Protein AF-A0A257N616-F1 (afdb_monomer_lite)

Secondary structure (DSSP, 8-state):
-GGGGS-HHHHHHS-----TTHHHHHHHH-HHHHHHHHHHHHH----THHHHSPP-SS-HHHHHHHHHHHTT-

pLDDT: mean 91.73, std 5.71, range [70.5, 97.44]

Structure (mmCIF, N/CA/C/O backbone):
data_AF-A0A257N616-F1
#
_entry.id   AF-A0A257N616-F1
#
loop_
_atom_site.group_PDB
_atom_site.id
_atom_site.type_symbol
_atom_site.label_atom_id
_atom_site.label_alt_id
_atom_site.label_comp_id
_atom_site.label_asym_id
_atom_site.label_entity_id
_atom_site.label_seq_id
_atom_site.pdbx_PDB_ins_code
_atom_site.Cartn_x
_atom_site.Cartn_y
_atom_site.Cartn_z
_atom_site.occupancy
_atom_site.B_iso_or_equiv
_atom_site.auth_seq_id
_atom_site.auth_comp_id
_atom_site.auth_asym_id
_atom_site.auth_atom_id
_atom_site.pdbx_PDB_model_num
ATOM 1 N N . MET A 1 1 ? 3.360 3.423 21.357 1.00 70.50 1 MET A N 1
ATOM 2 C CA . MET A 1 1 ? 2.946 4.526 20.444 1.00 70.50 1 MET A CA 1
ATOM 3 C C . MET A 1 1 ? 2.055 3.948 19.356 1.00 70.50 1 MET A C 1
ATOM 5 O O . MET A 1 1 ? 2.243 2.790 19.024 1.00 70.50 1 MET A O 1
ATOM 9 N N . SER A 1 2 ? 1.090 4.688 18.802 1.00 83.00 2 SER A N 1
ATOM 10 C CA . SER A 1 2 ? 0.108 4.143 17.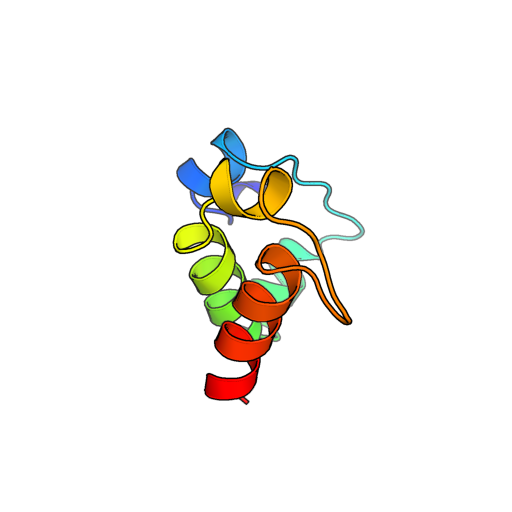838 1.00 83.00 2 SER A CA 1
ATOM 11 C C . SER A 1 2 ? 0.730 3.578 16.550 1.00 83.00 2 SER A C 1
ATOM 13 O O . SER A 1 2 ? 0.144 2.695 15.935 1.00 83.00 2 SER A O 1
ATOM 15 N N . ILE A 1 3 ? 1.967 3.957 16.218 1.00 89.50 3 ILE A N 1
ATOM 16 C CA . ILE A 1 3 ? 2.804 3.310 15.192 1.00 89.50 3 ILE A CA 1
ATOM 17 C C . ILE A 1 3 ? 2.986 1.797 15.428 1.00 89.50 3 ILE A C 1
ATOM 19 O O . ILE A 1 3 ? 3.132 1.049 14.469 1.00 89.50 3 ILE A O 1
ATOM 23 N N . GLU A 1 4 ? 2.937 1.309 16.672 1.00 91.69 4 GLU A N 1
ATOM 24 C CA . GLU A 1 4 ? 3.027 -0.128 17.005 1.00 91.69 4 GLU A CA 1
ATOM 25 C C . GLU A 1 4 ? 1.852 -0.951 16.456 1.00 91.69 4 GLU A C 1
ATOM 27 O O . GLU A 1 4 ? 1.936 -2.176 16.409 1.00 91.69 4 GLU A O 1
ATOM 32 N N . LEU A 1 5 ? 0.779 -0.293 15.999 1.00 92.25 5 LEU A N 1
ATOM 33 C CA . LEU A 1 5 ? -0.303 -0.937 15.255 1.00 92.25 5 LEU A CA 1
ATOM 34 C C . LEU A 1 5 ? 0.157 -1.440 13.875 1.00 92.25 5 LEU A C 1
ATOM 36 O O . LEU A 1 5 ? -0.483 -2.323 13.305 1.00 92.25 5 LEU A O 1
ATOM 40 N N . LEU A 1 6 ? 1.257 -0.901 13.336 1.00 93.69 6 LEU A N 1
ATOM 41 C CA . LEU A 1 6 ? 1.875 -1.383 12.105 1.00 93.69 6 LEU A CA 1
ATOM 42 C C . LE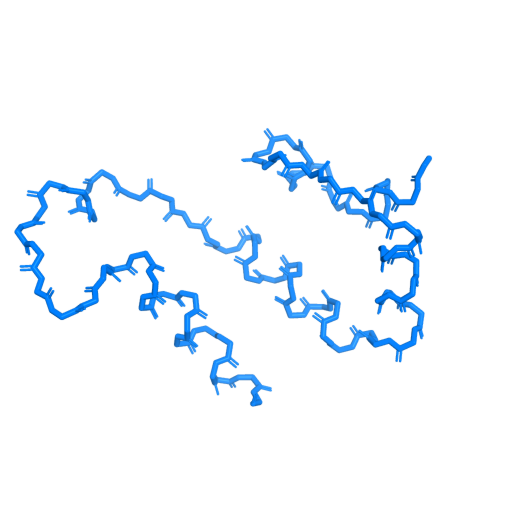U A 1 6 ? 2.691 -2.651 12.363 1.00 93.69 6 LEU A C 1
ATOM 44 O O . LEU A 1 6 ? 3.464 -2.745 13.324 1.00 93.69 6 LEU A O 1
ATOM 48 N N . GLN A 1 7 ? 2.585 -3.598 11.430 1.00 93.44 7 GLN A N 1
ATOM 49 C CA . GLN A 1 7 ? 3.402 -4.809 11.423 1.00 93.44 7 GLN A CA 1
ATOM 50 C C . GLN A 1 7 ? 4.896 -4.461 11.473 1.00 93.44 7 GLN A C 1
ATOM 52 O O . GLN A 1 7 ? 5.346 -3.502 10.843 1.00 93.44 7 GLN A O 1
ATOM 57 N N . GLU A 1 8 ? 5.673 -5.260 12.205 1.00 93.50 8 GLU A N 1
ATOM 58 C CA . GLU A 1 8 ? 7.113 -5.042 12.396 1.00 93.50 8 GLU A CA 1
ATOM 59 C C . GLU A 1 8 ? 7.862 -4.912 11.069 1.00 93.50 8 GLU A C 1
ATOM 61 O O . GLU A 1 8 ? 8.609 -3.957 10.886 1.00 93.50 8 GLU A O 1
ATOM 66 N N . SER A 1 9 ? 7.540 -5.757 10.086 1.00 94.06 9 SER A N 1
ATOM 67 C CA . SER A 1 9 ? 8.130 -5.681 8.749 1.00 94.06 9 SER A CA 1
ATOM 68 C C . SER A 1 9 ? 7.930 -4.324 8.073 1.00 94.06 9 SER A C 1
ATOM 70 O O . SER A 1 9 ? 8.791 -3.890 7.317 1.00 94.06 9 SER A O 1
ATOM 72 N N . ILE A 1 10 ? 6.817 -3.626 8.313 1.00 95.06 10 ILE A N 1
ATOM 73 C CA . ILE A 1 10 ? 6.617 -2.281 7.759 1.00 95.06 10 ILE A CA 1
ATOM 74 C C . ILE A 1 10 ? 7.513 -1.285 8.498 1.00 95.06 10 ILE A C 1
ATOM 76 O O . ILE A 1 10 ? 8.191 -0.486 7.865 1.00 95.06 10 ILE A O 1
ATOM 80 N N . ARG A 1 11 ? 7.585 -1.368 9.827 1.00 94.75 11 ARG A N 1
ATOM 81 C CA . ARG A 1 11 ? 8.416 -0.466 10.640 1.00 94.75 11 ARG A CA 1
ATOM 82 C C . ARG A 1 11 ? 9.918 -0.642 10.397 1.00 94.75 11 ARG A C 1
ATOM 84 O O . ARG A 1 11 ? 10.670 0.304 10.586 1.00 94.75 11 ARG A O 1
ATOM 91 N N . GLU A 1 12 ? 10.350 -1.827 9.977 1.00 95.31 12 GLU A N 1
ATOM 92 C CA . GLU A 1 12 ? 11.748 -2.105 9.623 1.00 95.31 12 GLU A CA 1
ATOM 93 C C . GLU A 1 12 ? 12.118 -1.645 8.207 1.00 95.31 12 GLU A C 1
ATOM 95 O O . GLU A 1 12 ? 13.267 -1.283 7.959 1.00 95.31 12 GLU A O 1
ATOM 100 N N . ASN A 1 13 ? 11.167 -1.676 7.267 1.00 94.75 13 ASN A N 1
ATOM 101 C CA . ASN A 1 13 ? 11.427 -1.379 5.853 1.00 94.75 13 ASN A CA 1
ATOM 102 C C . ASN A 1 13 ? 11.030 0.047 5.436 1.00 94.75 13 ASN A C 1
ATOM 104 O O . ASN A 1 13 ? 11.429 0.491 4.359 1.00 94.75 13 ASN A O 1
ATOM 108 N N . TYR A 1 14 ? 10.257 0.757 6.260 1.00 94.75 14 TYR A N 1
ATOM 109 C CA . TYR A 1 14 ? 9.776 2.107 5.983 1.00 94.75 14 TYR A CA 1
ATOM 110 C C . TYR A 1 14 ? 10.026 3.042 7.157 1.00 94.75 14 TYR A C 1
ATOM 112 O O . TYR A 1 14 ? 9.920 2.668 8.323 1.00 94.75 14 TYR A O 1
ATOM 120 N N . GLU A 1 15 ? 10.273 4.305 6.830 1.00 94.69 15 GLU A N 1
ATOM 121 C CA . GLU A 1 15 ? 10.248 5.381 7.806 1.00 94.69 15 GLU A CA 1
ATOM 122 C C . GLU A 1 15 ? 8.796 5.818 8.031 1.00 94.69 15 GLU A C 1
ATOM 124 O O . GLU A 1 15 ? 8.115 6.259 7.102 1.00 94.69 15 GLU A O 1
ATOM 129 N N . VAL A 1 16 ? 8.307 5.669 9.262 1.00 93.88 16 VAL A N 1
ATOM 130 C CA . VAL A 1 16 ? 6.918 5.971 9.616 1.00 93.88 16 VAL A CA 1
ATOM 131 C C . VAL A 1 16 ? 6.874 7.182 10.530 1.00 93.88 16 VAL A C 1
ATOM 133 O O . VAL A 1 16 ? 7.416 7.163 11.634 1.00 93.88 16 VAL A O 1
ATOM 136 N N . HIS A 1 17 ? 6.141 8.202 10.092 1.00 93.06 17 HIS A N 1
ATOM 137 C CA . HIS A 1 17 ? 5.824 9.381 10.888 1.00 93.06 17 HIS A CA 1
ATOM 138 C C . HIS A 1 17 ? 4.324 9.434 11.128 1.00 93.06 17 HIS A C 1
ATOM 140 O O . HIS A 1 17 ? 3.533 9.454 10.187 1.00 93.06 17 HIS A O 1
ATOM 146 N N . GLU A 1 18 ? 3.929 9.466 12.394 1.00 91.56 18 GLU A N 1
ATOM 147 C CA . GLU A 1 18 ? 2.531 9.583 12.789 1.00 91.56 18 GLU A CA 1
ATOM 148 C C . GLU A 1 18 ? 2.242 10.996 13.295 1.00 91.56 18 GLU A C 1
ATOM 150 O O . GLU A 1 18 ? 3.013 11.570 14.064 1.00 91.56 18 GLU A O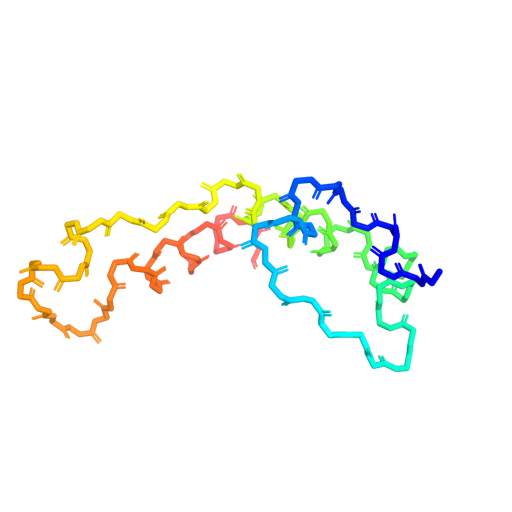 1
ATOM 155 N N . TRP A 1 19 ? 1.096 11.544 12.895 1.00 93.94 19 TRP A N 1
ATOM 156 C CA . TRP A 1 19 ? 0.617 12.839 13.358 1.00 93.94 19 TRP A CA 1
ATOM 157 C C . TRP A 1 19 ? -0.805 12.706 13.898 1.00 93.94 19 TRP A C 1
ATOM 159 O O . TRP A 1 19 ? -1.660 12.116 13.241 1.00 93.94 19 TRP A O 1
ATOM 169 N N . LYS A 1 20 ? -1.070 13.274 15.082 1.00 92.81 20 LYS A N 1
ATOM 170 C CA . LYS A 1 20 ? -2.408 13.318 15.710 1.00 92.81 20 LYS A CA 1
ATOM 171 C C . LYS A 1 20 ? -3.131 11.956 15.760 1.00 92.81 20 LYS A C 1
ATOM 173 O O . LYS A 1 20 ? -4.316 11.892 15.454 1.00 92.81 20 LYS A O 1
ATOM 178 N N . HIS A 1 21 ? -2.444 10.880 16.153 1.00 91.81 21 HIS A N 1
ATOM 179 C CA . HIS A 1 21 ? -3.049 9.545 16.288 1.00 91.81 21 HIS A CA 1
ATOM 180 C C . HIS A 1 21 ? -3.591 8.952 14.979 1.00 91.81 21 HIS A C 1
ATOM 182 O O . HIS A 1 21 ? -4.495 8.117 15.011 1.00 91.81 21 HIS A O 1
ATOM 188 N N . SER A 1 22 ? -3.028 9.336 13.826 1.00 93.12 22 SER A N 1
ATOM 189 C CA . SER A 1 22 ? -3.503 8.892 12.507 1.00 93.12 22 SER A CA 1
ATOM 190 C C . SER A 1 22 ? -3.599 7.370 12.369 1.00 93.12 22 SER A C 1
ATOM 192 O O . SER A 1 22 ? -4.577 6.886 11.812 1.00 93.12 22 SER A O 1
ATOM 194 N N . CYS A 1 23 ? -2.647 6.603 12.915 1.00 93.94 23 CYS A N 1
ATOM 195 C CA . CYS A 1 23 ? -2.697 5.136 12.860 1.00 93.94 23 CYS A CA 1
ATOM 196 C C . CYS A 1 23 ? -3.896 4.555 13.625 1.00 93.94 23 CYS A C 1
ATOM 198 O O . CYS A 1 23 ? -4.500 3.590 13.171 1.00 93.94 23 CYS A O 1
ATOM 200 N N . ALA A 1 24 ? -4.256 5.139 14.772 1.00 94.50 24 ALA A N 1
ATOM 201 C CA . ALA A 1 24 ? -5.411 4.688 15.543 1.00 94.50 24 ALA A CA 1
ATOM 202 C C . ALA A 1 24 ? -6.724 5.053 14.837 1.00 94.50 24 ALA A C 1
ATOM 204 O O . ALA A 1 24 ? -7.594 4.201 14.715 1.00 94.50 24 ALA A O 1
ATOM 205 N N . ILE A 1 25 ? -6.829 6.282 14.316 1.00 94.81 25 ILE A N 1
ATOM 206 C CA . ILE A 1 25 ? -8.006 6.742 13.560 1.00 94.81 25 ILE A CA 1
ATOM 207 C C . ILE A 1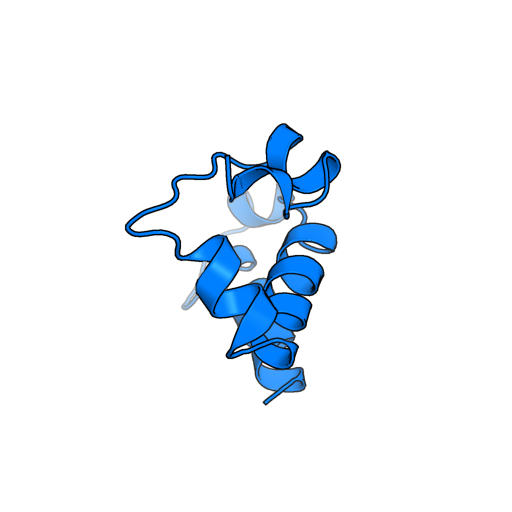 25 ? -8.220 5.864 12.327 1.00 94.81 25 ILE A C 1
ATOM 209 O O . ILE A 1 25 ? -9.310 5.346 12.133 1.00 94.81 25 ILE A O 1
ATOM 213 N N . LEU A 1 26 ? -7.180 5.646 11.516 1.00 95.19 26 LEU A N 1
ATOM 214 C CA . LEU A 1 26 ? -7.297 4.807 10.323 1.00 95.19 26 LEU A CA 1
ATOM 215 C C . LEU A 1 26 ? -7.715 3.380 10.684 1.00 95.19 26 LEU A C 1
ATOM 217 O O . LEU A 1 26 ? -8.619 2.842 10.067 1.00 95.19 26 LEU A O 1
ATOM 221 N N . LYS A 1 27 ? -7.107 2.773 11.705 1.00 95.62 27 LYS A N 1
ATOM 222 C CA . LYS A 1 27 ? -7.433 1.397 12.089 1.00 95.62 27 LYS A CA 1
ATOM 223 C C . LYS A 1 27 ? -8.872 1.226 12.592 1.00 95.62 27 LYS A C 1
ATOM 225 O O . LYS A 1 27 ? -9.467 0.185 12.325 1.00 95.62 27 LYS A O 1
ATOM 230 N N . GLU A 1 28 ? -9.389 2.180 13.362 1.00 96.56 28 GLU A N 1
ATOM 231 C CA . GLU A 1 28 ? -10.698 2.053 14.016 1.00 96.56 28 GLU A CA 1
ATOM 232 C C . GLU A 1 28 ? -11.843 2.622 13.160 1.00 96.56 28 GLU A C 1
ATOM 234 O O . GLU A 1 28 ? -12.882 1.976 13.040 1.00 96.56 28 GLU A O 1
ATOM 239 N N . ASP A 1 29 ? -11.648 3.784 12.525 1.00 97.44 29 ASP A N 1
ATOM 240 C CA . ASP A 1 29 ? -12.697 4.479 11.764 1.00 97.44 29 ASP A CA 1
ATOM 241 C C . ASP A 1 29 ? -12.705 4.091 10.271 1.00 97.44 29 ASP A C 1
ATOM 243 O O . ASP A 1 29 ? -13.751 4.173 9.627 1.00 97.44 29 ASP A O 1
ATOM 247 N N . PHE A 1 30 ? -11.560 3.654 9.725 1.00 96.50 30 PHE A N 1
ATOM 248 C CA . PHE A 1 30 ? -11.354 3.338 8.299 1.00 96.50 30 PHE A CA 1
ATOM 249 C C . PHE A 1 30 ? -10.644 1.982 8.102 1.00 96.50 30 PHE A C 1
ATOM 251 O O . PHE A 1 30 ? -9.553 1.911 7.524 1.00 96.50 30 PHE A O 1
ATOM 258 N N . PRO A 1 31 ? -11.201 0.879 8.641 1.00 96.12 31 PRO A N 1
ATOM 259 C CA . PRO A 1 31 ? -10.507 -0.405 8.701 1.00 96.12 31 PRO A CA 1
ATOM 260 C C . PRO A 1 31 ? -10.198 -1.008 7.321 1.00 96.12 31 PRO A C 1
ATOM 262 O O . PRO A 1 31 ? -9.219 -1.749 7.200 1.00 96.12 31 PRO A O 1
ATOM 265 N N . GLU A 1 32 ? -10.996 -0.700 6.293 1.00 96.25 32 GLU A N 1
ATOM 266 C CA . GLU A 1 32 ? -10.768 -1.163 4.917 1.00 96.25 32 GLU A CA 1
ATOM 267 C C . GLU A 1 32 ? -9.577 -0.426 4.291 1.00 96.25 32 GLU A C 1
ATOM 269 O O . GLU A 1 32 ? -8.619 -1.059 3.847 1.00 96.25 32 GLU A O 1
ATOM 274 N N . GLU A 1 33 ? -9.553 0.904 4.380 1.00 95.69 33 GLU A N 1
ATOM 275 C CA . GLU A 1 33 ? -8.446 1.730 3.898 1.00 95.69 33 GLU A CA 1
ATOM 276 C C . GLU A 1 33 ? -7.154 1.440 4.667 1.00 95.69 33 GLU A C 1
ATOM 278 O O . GLU A 1 33 ? -6.066 1.389 4.088 1.00 95.69 33 GLU A O 1
ATOM 283 N N . TRP A 1 34 ? -7.254 1.197 5.977 1.00 95.88 34 TRP A N 1
ATOM 284 C CA . TRP A 1 34 ? -6.132 0.719 6.776 1.00 95.88 34 TRP A CA 1
ATOM 285 C C . TRP A 1 34 ? -5.597 -0.609 6.236 1.00 95.88 34 TRP A C 1
ATOM 287 O O . TRP A 1 34 ? -4.390 -0.736 6.019 1.00 95.88 34 TRP A O 1
ATOM 297 N N . ALA A 1 35 ? -6.468 -1.588 5.979 1.00 96.00 35 ALA A N 1
ATOM 298 C CA . ALA A 1 35 ? -6.059 -2.874 5.424 1.00 96.00 35 ALA A CA 1
ATOM 299 C C . ALA A 1 35 ? -5.378 -2.714 4.055 1.00 96.00 35 ALA A C 1
ATOM 301 O O . ALA A 1 35 ? -4.346 -3.349 3.818 1.00 96.00 35 ALA A O 1
ATOM 302 N N . ASP A 1 36 ? -5.878 -1.827 3.197 1.00 96.62 36 ASP A N 1
ATOM 303 C CA . ASP A 1 36 ? -5.294 -1.552 1.884 1.00 96.62 36 ASP A CA 1
ATOM 304 C C . ASP A 1 36 ? -3.909 -0.910 1.975 1.00 96.62 36 ASP A C 1
ATOM 306 O O . ASP A 1 36 ? -2.984 -1.353 1.283 1.00 96.62 36 ASP A O 1
ATOM 310 N N . ILE A 1 37 ? -3.719 0.054 2.884 1.00 95.12 37 ILE A N 1
ATOM 311 C CA . ILE A 1 37 ? -2.410 0.666 3.162 1.00 95.12 37 ILE A CA 1
ATOM 312 C C . ILE A 1 37 ? -1.409 -0.398 3.630 1.00 95.12 37 ILE A C 1
ATOM 314 O O . ILE A 1 37 ? -0.300 -0.496 3.098 1.00 95.12 37 ILE A O 1
ATOM 318 N N . ILE A 1 38 ? -1.785 -1.236 4.600 1.00 95.56 38 ILE A N 1
ATOM 319 C CA . ILE A 1 38 ? -0.912 -2.313 5.092 1.00 95.56 38 ILE A CA 1
ATOM 320 C C . ILE A 1 38 ? -0.587 -3.300 3.971 1.00 95.56 38 ILE A C 1
ATOM 322 O O . ILE A 1 38 ? 0.560 -3.738 3.831 1.00 95.56 38 ILE A O 1
ATOM 326 N N . SER A 1 39 ? -1.578 -3.632 3.148 1.00 96.31 39 SER A N 1
ATOM 327 C CA . SER A 1 39 ? -1.444 -4.588 2.056 1.00 96.31 39 SER A CA 1
ATOM 328 C C . SER A 1 39 ? -0.490 -4.082 0.971 1.00 96.31 39 SER A C 1
ATOM 330 O O . SER A 1 39 ? 0.459 -4.790 0.610 1.00 96.31 39 SER A O 1
ATOM 332 N N . VAL A 1 40 ? -0.651 -2.834 0.509 1.00 96.25 40 VAL A N 1
ATOM 333 C CA . VAL A 1 40 ? 0.226 -2.257 -0.521 1.00 96.25 40 VAL A CA 1
ATOM 334 C C . VAL A 1 40 ? 1.659 -2.113 -0.013 1.00 96.25 40 VAL A C 1
ATOM 336 O O . VAL A 1 40 ? 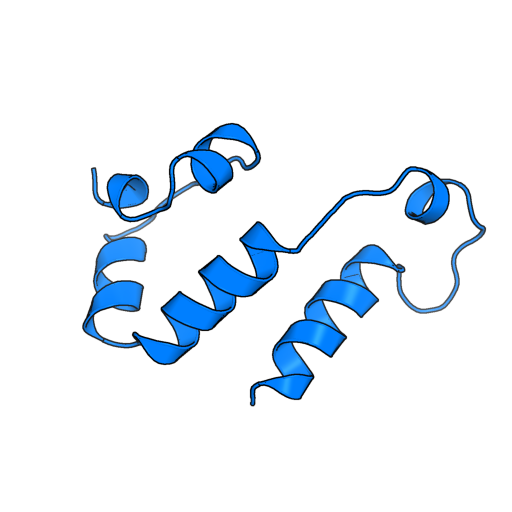2.585 -2.537 -0.704 1.00 96.25 40 VAL A O 1
ATOM 339 N N . LEU A 1 41 ? 1.864 -1.636 1.221 1.00 95.50 41 LEU A N 1
ATOM 340 C CA . LEU A 1 41 ? 3.198 -1.513 1.822 1.00 95.50 41 LEU A CA 1
ATOM 341 C C . LEU A 1 41 ? 3.868 -2.880 2.022 1.00 95.50 41 LEU A C 1
ATOM 343 O O . LEU A 1 41 ? 5.079 -3.018 1.838 1.00 95.50 41 LEU A O 1
ATOM 347 N N . SER A 1 42 ? 3.091 -3.916 2.337 1.00 94.56 42 SER A N 1
ATOM 348 C CA . SER A 1 42 ? 3.605 -5.282 2.487 1.00 94.56 42 SER A CA 1
ATOM 349 C C . SER A 1 42 ? 4.027 -5.906 1.154 1.00 94.56 42 SER A C 1
ATOM 351 O O . SER A 1 42 ? 4.987 -6.686 1.108 1.00 94.56 42 SER A O 1
ATOM 353 N N . LYS A 1 43 ? 3.328 -5.584 0.058 1.00 94.50 43 LYS A N 1
ATOM 354 C CA . LYS A 1 43 ? 3.604 -6.124 -1.285 1.00 94.50 43 LYS A CA 1
ATOM 355 C C . LYS A 1 43 ? 4.608 -5.302 -2.082 1.00 94.50 43 LYS A C 1
ATOM 357 O O . LYS A 1 43 ? 5.280 -5.860 -2.948 1.00 94.50 43 LYS A O 1
ATOM 362 N N . PHE A 1 44 ? 4.731 -4.017 -1.786 1.00 94.75 44 PHE A N 1
ATOM 363 C CA . PHE A 1 44 ? 5.633 -3.118 -2.479 1.00 94.75 44 PHE A CA 1
ATOM 364 C C . PHE A 1 44 ? 7.091 -3.591 -2.392 1.00 94.75 44 PHE A C 1
ATOM 366 O O . PHE A 1 44 ? 7.585 -3.982 -1.331 1.00 94.75 44 PHE A O 1
ATOM 373 N N . ARG A 1 45 ? 7.798 -3.563 -3.523 1.00 91.75 45 ARG A N 1
ATOM 374 C CA . ARG A 1 45 ? 9.226 -3.886 -3.617 1.00 91.75 45 ARG A CA 1
ATOM 375 C C . ARG A 1 45 ? 9.908 -2.897 -4.545 1.00 91.75 45 ARG A C 1
ATOM 377 O O . ARG A 1 45 ? 9.454 -2.678 -5.662 1.00 91.75 45 ARG A O 1
ATOM 384 N N . PHE A 1 46 ? 11.020 -2.329 -4.088 1.00 89.31 46 PHE A N 1
ATOM 385 C CA . PHE A 1 46 ? 11.782 -1.363 -4.867 1.00 89.31 46 PHE A CA 1
ATOM 386 C C . PHE A 1 46 ? 12.855 -2.065 -5.703 1.00 89.31 46 PHE A C 1
ATOM 388 O O . PHE A 1 46 ? 13.927 -2.420 -5.211 1.00 89.31 46 PHE A O 1
ATOM 395 N N . TYR A 1 47 ? 12.554 -2.300 -6.978 1.00 90.56 47 TYR A N 1
ATOM 396 C CA . TYR A 1 47 ? 13.472 -2.984 -7.883 1.00 90.56 47 TYR A CA 1
ATOM 397 C C . TYR A 1 47 ? 14.439 -2.006 -8.551 1.00 90.56 47 TYR A C 1
ATOM 399 O O . TYR A 1 47 ? 14.043 -0.958 -9.054 1.00 90.56 47 TYR A O 1
ATOM 407 N N . ARG A 1 48 ? 15.716 -2.398 -8.655 1.00 89.62 48 ARG A N 1
ATOM 408 C CA . ARG A 1 48 ? 16.748 -1.632 -9.380 1.00 89.62 48 ARG A CA 1
ATOM 409 C C . ARG A 1 48 ? 16.328 -1.305 -10.816 1.00 89.62 48 ARG A C 1
ATOM 411 O O . ARG A 1 48 ? 16.589 -0.202 -11.287 1.00 89.62 48 ARG A O 1
ATOM 418 N N . SER A 1 49 ? 15.677 -2.252 -11.492 1.00 89.00 49 SER A N 1
ATOM 419 C CA . SER A 1 49 ? 15.207 -2.097 -12.872 1.00 89.00 49 SER A CA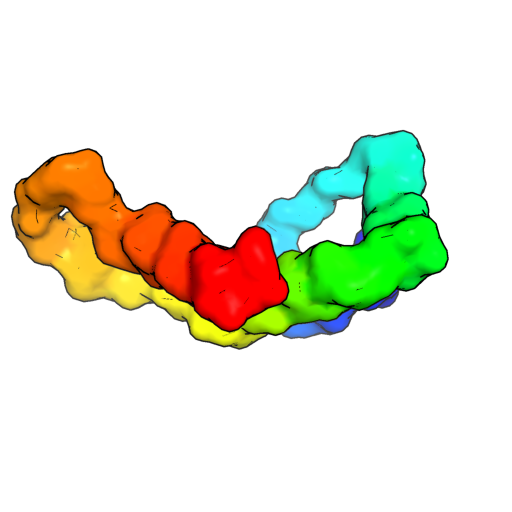 1
ATOM 420 C C . SER A 1 49 ? 14.266 -0.906 -13.048 1.00 89.00 49 SER A C 1
ATOM 422 O O . SER A 1 49 ? 14.309 -0.258 -14.088 1.00 89.00 49 SER A O 1
ATOM 424 N N . TRP A 1 50 ? 13.480 -0.563 -12.024 1.00 89.38 50 TRP A N 1
ATOM 425 C CA . TRP A 1 50 ? 12.547 0.566 -12.060 1.00 89.38 50 TRP A CA 1
ATOM 426 C C . TRP A 1 50 ? 13.249 1.929 -12.063 1.00 89.38 50 TRP A C 1
ATOM 428 O O . TRP A 1 50 ? 12.627 2.935 -12.388 1.00 89.38 50 TRP A O 1
ATOM 438 N N . ILE A 1 51 ? 14.537 1.957 -11.708 1.00 85.81 51 ILE A N 1
ATOM 439 C CA . ILE A 1 51 ? 15.386 3.153 -11.709 1.00 85.81 51 ILE A CA 1
ATOM 440 C C . ILE A 1 51 ? 16.241 3.200 -12.976 1.00 85.81 51 ILE A C 1
ATOM 442 O O . ILE A 1 51 ? 16.442 4.261 -13.557 1.00 85.81 51 ILE A O 1
ATOM 446 N N . THR A 1 52 ? 16.795 2.054 -13.381 1.00 87.69 52 THR A N 1
ATOM 447 C CA . THR A 1 52 ? 17.766 1.989 -14.482 1.00 87.69 52 THR A CA 1
ATOM 448 C C . THR A 1 52 ? 17.117 2.020 -15.858 1.00 87.69 52 THR A C 1
ATOM 450 O O . THR A 1 52 ? 17.777 2.398 -16.823 1.00 87.69 52 THR A O 1
ATOM 453 N N . ASN A 1 53 ? 15.855 1.599 -15.973 1.00 81.56 53 ASN A N 1
ATOM 454 C CA . ASN A 1 53 ? 15.133 1.674 -17.236 1.00 81.56 53 ASN A CA 1
ATOM 455 C C . ASN A 1 53 ? 14.765 3.134 -17.546 1.00 81.56 53 ASN A C 1
ATOM 457 O O . ASN A 1 53 ? 14.315 3.847 -16.646 1.00 81.56 53 ASN A O 1
ATOM 461 N N . PRO A 1 54 ? 14.931 3.593 -18.801 1.00 75.50 54 PRO A N 1
ATOM 462 C CA . PRO A 1 54 ? 14.553 4.946 -19.186 1.00 75.50 54 PRO A CA 1
ATOM 463 C C . PRO A 1 54 ? 13.066 5.179 -18.904 1.00 75.50 54 PRO A C 1
ATOM 465 O O . PRO A 1 54 ? 12.211 4.360 -19.245 1.00 75.50 54 PRO A O 1
ATOM 468 N N . GLY A 1 55 ? 12.778 6.294 -18.236 1.00 71.38 55 GLY A N 1
ATOM 469 C CA . GLY A 1 55 ? 11.423 6.672 -17.854 1.00 71.38 55 GLY A CA 1
ATOM 470 C C . GLY A 1 55 ? 10.566 7.143 -19.033 1.00 71.38 55 GLY A C 1
ATOM 471 O O . GLY A 1 55 ? 11.053 7.416 -20.128 1.00 71.38 55 GLY A O 1
ATOM 472 N N . GLY A 1 56 ? 9.267 7.273 -18.766 1.00 78.25 56 GLY A N 1
ATOM 473 C CA . GLY A 1 56 ? 8.273 7.877 -19.653 1.00 78.25 56 GLY A CA 1
ATOM 474 C C . GLY A 1 56 ? 7.346 8.800 -18.859 1.00 78.25 56 GLY A C 1
ATOM 475 O O . GLY A 1 56 ? 7.807 9.606 -18.058 1.00 78.25 56 GLY A O 1
ATOM 476 N N . ARG A 1 57 ? 6.025 8.669 -19.038 1.00 80.94 57 ARG A N 1
ATOM 477 C CA . ARG A 1 57 ? 5.028 9.516 -18.351 1.00 80.94 57 ARG A CA 1
ATOM 478 C C . ARG A 1 57 ? 4.984 9.318 -16.826 1.00 80.94 57 ARG A C 1
ATOM 480 O O . ARG A 1 57 ? 4.791 10.288 -16.102 1.00 80.94 57 ARG A O 1
ATOM 487 N N . LYS A 1 58 ? 5.109 8.078 -16.339 1.00 84.00 58 LYS A N 1
ATOM 488 C CA . LYS A 1 58 ? 5.032 7.709 -14.912 1.00 84.00 58 LYS A CA 1
ATOM 489 C C . LYS A 1 58 ? 6.086 6.641 -14.598 1.00 84.00 58 LYS A C 1
ATOM 491 O O . LYS A 1 58 ? 6.412 5.835 -15.465 1.00 84.00 58 LYS A O 1
ATOM 496 N N . SER A 1 59 ? 6.653 6.675 -13.392 1.00 87.94 59 SER A N 1
ATOM 497 C CA . SER A 1 59 ? 7.603 5.657 -12.933 1.00 87.94 59 SER A CA 1
ATOM 498 C C . SER A 1 59 ? 6.879 4.342 -12.634 1.00 87.94 59 SER A C 1
ATOM 500 O O . SER A 1 59 ? 5.735 4.349 -12.181 1.00 87.94 59 SER A O 1
ATOM 502 N N . GLN A 1 60 ? 7.567 3.214 -12.821 1.00 89.75 60 GLN A N 1
ATOM 503 C CA . GLN A 1 60 ? 7.021 1.886 -12.494 1.00 89.75 60 GLN A CA 1
ATOM 504 C C . GLN A 1 60 ? 6.672 1.763 -11.001 1.00 89.75 60 GLN A C 1
ATOM 506 O O . GLN A 1 60 ? 5.730 1.073 -10.630 1.00 89.75 60 GLN A O 1
ATOM 511 N N . LEU A 1 61 ? 7.393 2.511 -10.157 1.00 90.81 61 LEU A N 1
ATOM 512 C CA . LEU A 1 61 ? 7.086 2.714 -8.744 1.00 90.81 61 LEU A CA 1
ATOM 513 C C . LEU A 1 61 ? 5.656 3.235 -8.539 1.00 90.81 61 LEU A C 1
ATOM 515 O O . LEU A 1 61 ? 4.863 2.622 -7.829 1.00 90.81 61 LEU A O 1
ATOM 519 N N . SER A 1 62 ? 5.346 4.387 -9.139 1.00 91.19 62 SER A N 1
ATOM 520 C CA . SER A 1 62 ? 4.039 5.025 -8.989 1.00 91.19 62 SER A CA 1
ATOM 521 C C . SER A 1 62 ? 2.942 4.212 -9.669 1.00 91.19 62 SER A C 1
ATOM 523 O O . SER A 1 62 ? 1.841 4.126 -9.147 1.00 91.19 62 SER A O 1
ATOM 525 N N . GLU A 1 63 ? 3.238 3.594 -10.812 1.00 93.12 63 GLU A N 1
ATOM 526 C CA . GLU A 1 63 ? 2.293 2.724 -11.515 1.00 93.12 63 GLU A CA 1
ATOM 527 C C . GLU A 1 63 ? 1.902 1.495 -10.685 1.00 93.12 63 GLU A C 1
ATOM 529 O O . GLU A 1 63 ? 0.728 1.128 -10.676 1.00 93.12 63 GLU A O 1
ATOM 534 N N . PHE A 1 64 ? 2.847 0.898 -9.948 1.00 94.62 64 PHE A N 1
ATOM 535 C CA . PHE A 1 64 ? 2.554 -0.210 -9.039 1.00 94.62 64 PHE A CA 1
ATOM 536 C C . PHE A 1 64 ? 1.568 0.206 -7.945 1.00 94.62 64 PHE A C 1
ATOM 538 O O . PHE A 1 64 ? 0.559 -0.466 -7.765 1.00 94.62 64 PHE A O 1
ATOM 545 N N . ILE A 1 65 ? 1.849 1.299 -7.226 1.00 94.56 65 ILE A N 1
ATOM 546 C CA . ILE A 1 65 ? 1.007 1.744 -6.103 1.00 94.56 65 ILE A CA 1
ATOM 547 C C . ILE A 1 65 ? -0.392 2.101 -6.603 1.00 94.56 65 ILE A C 1
ATOM 549 O O . ILE A 1 65 ? -1.377 1.637 -6.035 1.00 94.56 65 ILE A O 1
ATOM 553 N N . ASP A 1 66 ? -0.468 2.871 -7.689 1.00 94.56 66 ASP A N 1
ATOM 554 C CA . ASP A 1 66 ? -1.733 3.264 -8.295 1.00 94.56 66 ASP A CA 1
ATOM 555 C C . ASP A 1 66 ? -2.555 2.046 -8.693 1.00 94.56 66 ASP A C 1
ATOM 557 O O . ASP A 1 66 ? -3.681 1.902 -8.237 1.00 94.56 66 ASP A O 1
ATOM 561 N N . SER A 1 67 ? -2.002 1.164 -9.529 1.00 94.94 67 SER A N 1
ATOM 562 C CA . SER A 1 67 ? -2.749 0.010 -10.044 1.00 94.94 67 SER A CA 1
ATOM 563 C C . SER A 1 67 ? -3.205 -0.893 -8.900 1.00 94.94 67 SER A C 1
ATOM 565 O O . SER A 1 67 ? -4.343 -1.348 -8.891 1.00 94.94 67 SER A O 1
ATOM 567 N N . TYR A 1 68 ? -2.347 -1.083 -7.892 1.00 96.25 68 TYR A N 1
ATOM 568 C CA . TYR A 1 68 ? -2.670 -1.878 -6.715 1.00 96.25 68 TYR A CA 1
ATOM 569 C C . TYR A 1 68 ? -3.869 -1.318 -5.943 1.00 96.25 68 TYR A C 1
ATOM 571 O O . TYR A 1 68 ? -4.728 -2.087 -5.518 1.00 96.25 68 TYR A O 1
ATOM 579 N N . LEU A 1 69 ? -3.940 -0.001 -5.743 1.00 95.44 69 LEU A N 1
ATOM 580 C CA . LEU A 1 69 ? -5.040 0.624 -5.006 1.00 95.44 69 LEU A CA 1
ATOM 581 C C . LEU A 1 69 ? -6.292 0.816 -5.876 1.00 95.44 69 LEU A C 1
ATOM 583 O O . LEU A 1 69 ? -7.390 0.579 -5.394 1.00 95.44 69 LEU A O 1
ATOM 587 N N . TYR A 1 70 ? -6.153 1.130 -7.169 1.00 95.44 70 TYR A N 1
ATOM 588 C CA . TYR A 1 70 ? -7.287 1.223 -8.103 1.00 95.44 70 TYR A CA 1
ATOM 589 C C . TYR A 1 70 ? -8.058 -0.094 -8.238 1.00 95.44 70 TYR A C 1
ATOM 591 O O . TYR A 1 70 ? -9.265 -0.082 -8.445 1.00 95.44 70 TYR A O 1
ATOM 599 N N . GLU A 1 71 ? -7.385 -1.240 -8.119 1.00 93.75 71 GLU A N 1
ATOM 600 C CA . GLU A 1 71 ? -8.047 -2.551 -8.102 1.00 93.75 71 GLU A CA 1
ATOM 601 C C . GLU A 1 71 ? -8.917 -2.783 -6.851 1.00 93.75 71 GLU A C 1
ATOM 603 O O . GLU A 1 71 ? -9.663 -3.762 -6.807 1.00 93.75 71 GLU A O 1
ATOM 608 N N . ARG A 1 72 ? -8.812 -1.919 -5.833 1.00 91.62 72 ARG A N 1
ATOM 609 C CA . ARG A 1 72 ? -9.450 -2.067 -4.516 1.00 91.62 72 ARG A CA 1
ATOM 610 C C . ARG A 1 72 ? -10.560 -1.049 -4.236 1.00 91.62 72 ARG A C 1
ATOM 612 O O . ARG A 1 72 ? -11.350 -1.305 -3.334 1.00 91.62 72 ARG A O 1
ATOM 619 N N . GLY A 1 73 ? -10.687 0.019 -5.032 1.00 82.62 73 GLY A N 1
ATOM 620 C CA . GLY A 1 73 ? -11.781 0.998 -4.920 1.00 82.62 73 GLY A CA 1
ATOM 621 C C . GLY A 1 73 ? -11.459 2.349 -5.532 1.00 82.62 73 GLY A C 1
ATOM 622 O O . GLY A 1 73 ? -10.698 3.106 -4.895 1.00 82.62 73 GLY A O 1
#

Foldseek 3Di:
DLCVVADPVLVVPDDDDDDPSVSVCCVPVPVLVNVLVNVLSVPDDDDPCQVPDDDDDDTPNVVSSVVSVVVRD

Sequence (73 aa):
MSIELLQESIRENYEVHEWKHSCAILKEDFPEEWADIISVLSKFRFYRSWITNPGGRKSQLSEFIDSYLYERG

Radius of gyration: 14.27 Å; chains: 1; bounding box: 30×19×40 Å